Protein AF-A0A9Q0SCS4-F1 (afdb_monomer)

pLDDT: mean 92.38, std 8.48, range [36.38, 98.12]

Foldseek 3Di:
DDCLVCVVVDPDAEEAEDELAELCCVDPPVPDCVNCVVCPCVQCLVP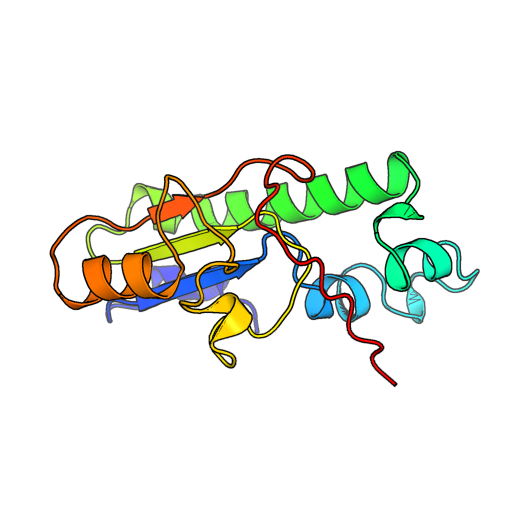VVSDDPVSLVVSVVSSVVVCVSCVCVLPPPPQYAYDYHQAAYHDQCPDCCQAPDPLHFDFPNDGNVRLVVCSVVVVDRHYGHYDHPPPTPSYDRDSDDPD

Radius of gyration: 15.81 Å; Cα contacts (8 Å, |Δi|>4): 208; chains: 1; bounding box: 38×36×40 Å

Organism: Salix viminalis (NCBI:txid40686)

Secondary structure (DSSP, 8-state):
--GGGTGGG--S--EEEEEEEEHHHIIIIIS-TTT-TT-TTHHHHH-GGG--HHHHHHHHHHHHHHHHHHHHHHHH-SS-EEEEEEEEES-TTS-HHHHTSTTS-EETTEEHHHHHHHHHTTSS--EEE--STT--TT---------

Mean predicted aligned error: 3.89 Å

Sequence (147 aa):
MFPQYFLNYMTTPFFILNTAYDVYQFHHALVPPSADMNGDWKGCKLSIASCTPQQLDILQGFRGDMLAALRSFLMDSTNGGMFINSCFGHCQSETQETWFSLGSPIIQDKTIAGAVGDWYFSRNISKLIDCAYPCDASCHNIIAQVS

Structure (mmCIF, N/CA/C/O backbone):
data_AF-A0A9Q0SCS4-F1
#
_entry.id   AF-A0A9Q0SCS4-F1
#
loop_
_atom_site.group_PDB
_atom_site.id
_atom_site.type_symbol
_atom_site.label_atom_id
_atom_site.label_alt_id
_atom_site.label_comp_id
_atom_site.label_asym_id
_atom_site.label_entity_id
_atom_site.label_seq_id
_atom_site.pdbx_PDB_ins_code
_atom_site.Cartn_x
_atom_site.Cartn_y
_atom_site.Cartn_z
_atom_site.occupancy
_atom_site.B_iso_or_equiv
_atom_site.auth_seq_id
_atom_site.auth_comp_id
_atom_site.auth_asym_id
_atom_site.auth_atom_id
_atom_site.pdbx_PDB_model_num
ATOM 1 N N . MET A 1 1 ? 6.808 -17.697 6.133 1.00 74.81 1 MET A N 1
ATOM 2 C CA . MET A 1 1 ? 5.482 -17.938 6.749 1.00 74.81 1 MET A CA 1
ATOM 3 C C . MET A 1 1 ? 4.520 -16.912 6.171 1.00 74.81 1 MET A C 1
ATOM 5 O O . MET A 1 1 ? 4.964 -15.795 5.951 1.00 74.81 1 MET A O 1
ATOM 9 N N . PHE A 1 2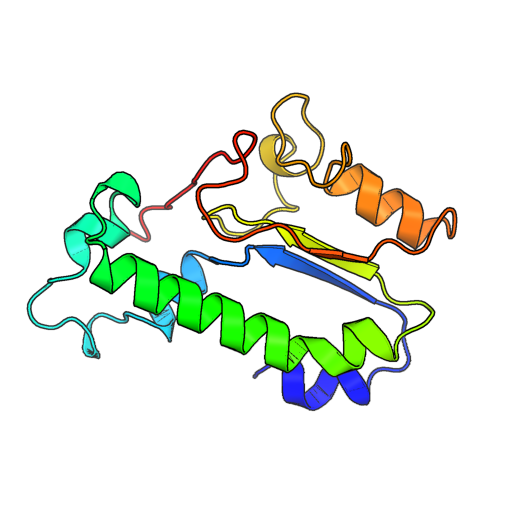 ? 3.268 -17.272 5.879 1.00 87.44 2 PHE A N 1
ATOM 10 C CA . PHE A 1 2 ? 2.346 -16.408 5.134 1.00 87.44 2 PHE A CA 1
ATOM 11 C C . PHE A 1 2 ? 1.048 -16.137 5.925 1.00 87.44 2 PHE A C 1
ATOM 13 O O . PHE A 1 2 ? 0.382 -17.113 6.289 1.00 87.44 2 PHE A O 1
ATOM 20 N N . PRO A 1 3 ? 0.682 -14.863 6.189 1.00 86.00 3 PRO A N 1
ATOM 21 C CA . PRO A 1 3 ? -0.472 -14.492 7.017 1.00 86.00 3 PRO A CA 1
ATOM 22 C C . PRO A 1 3 ? -1.789 -15.169 6.656 1.00 86.00 3 PRO A C 1
ATOM 24 O O . PRO A 1 3 ? -2.502 -15.624 7.549 1.00 86.00 3 PRO A O 1
ATOM 27 N N . GLN A 1 4 ? -2.093 -15.330 5.369 1.00 86.62 4 GLN A N 1
ATOM 28 C CA . GLN A 1 4 ? -3.366 -15.891 4.910 1.00 86.62 4 GLN A CA 1
ATOM 29 C C . GLN A 1 4 ? -3.695 -17.280 5.474 1.00 86.62 4 GLN A C 1
ATOM 31 O O . GLN A 1 4 ? -4.863 -17.649 5.532 1.00 86.62 4 GLN A O 1
ATOM 36 N N . TYR A 1 5 ? -2.695 -18.042 5.928 1.00 89.06 5 TYR A N 1
ATOM 37 C CA . TYR A 1 5 ? -2.914 -19.372 6.499 1.00 89.06 5 TYR A CA 1
ATOM 38 C C . TYR A 1 5 ? -3.186 -19.372 8.003 1.00 89.06 5 TYR A C 1
ATOM 40 O O . TYR A 1 5 ? -3.562 -20.412 8.537 1.00 89.06 5 TYR A O 1
ATOM 48 N N . PHE A 1 6 ? -2.992 -18.248 8.699 1.00 87.44 6 PHE A N 1
ATOM 49 C CA . PHE A 1 6 ? -3.180 -18.183 10.149 1.00 87.44 6 PHE A CA 1
ATOM 50 C C . PHE A 1 6 ? -4.032 -17.019 10.652 1.00 87.44 6 PHE A C 1
ATOM 52 O O . PHE A 1 6 ? -4.483 -17.076 11.794 1.00 87.44 6 PHE A O 1
ATOM 59 N N . LEU A 1 7 ? -4.330 -16.019 9.811 1.00 85.50 7 LEU A N 1
ATOM 60 C CA . LEU A 1 7 ? -5.216 -14.898 10.156 1.00 85.50 7 LEU A CA 1
ATOM 61 C C . LEU A 1 7 ? -6.551 -15.369 10.757 1.00 85.50 7 LEU A C 1
ATOM 63 O O . LEU A 1 7 ? -6.995 -14.813 11.755 1.00 85.50 7 LEU A O 1
ATOM 67 N N . ASN A 1 8 ? -7.142 -16.437 10.211 1.00 82.50 8 ASN A N 1
ATOM 68 C CA . ASN A 1 8 ? -8.433 -16.970 10.667 1.00 82.50 8 ASN A CA 1
ATOM 69 C C . ASN A 1 8 ? -8.374 -17.701 12.025 1.00 82.50 8 ASN A C 1
ATOM 71 O O . ASN A 1 8 ? -9.420 -17.979 12.603 1.00 82.50 8 ASN A O 1
ATOM 75 N N . TYR A 1 9 ? -7.182 -18.029 12.535 1.00 86.75 9 TYR A N 1
ATOM 76 C CA . TYR A 1 9 ? -7.011 -18.691 13.836 1.00 86.75 9 TYR A CA 1
ATOM 77 C C . TYR A 1 9 ? -6.624 -17.714 14.954 1.00 86.75 9 TYR A C 1
ATOM 79 O O . TYR A 1 9 ? -6.525 -18.115 16.114 1.00 86.75 9 TYR A O 1
ATOM 87 N N . MET A 1 10 ? -6.391 -16.440 14.630 1.00 86.38 10 MET A N 1
ATOM 88 C CA . MET A 1 10 ? -6.072 -15.422 15.624 1.00 86.38 10 MET A CA 1
ATOM 89 C C . MET A 1 10 ? -7.346 -14.900 16.291 1.00 86.38 10 MET A C 1
ATOM 91 O O . MET A 1 10 ? -8.275 -14.453 15.626 1.00 86.38 10 MET A O 1
ATOM 95 N N . THR A 1 11 ? -7.374 -14.937 17.623 1.00 88.25 11 THR A N 1
ATOM 96 C CA . THR A 1 11 ? -8.488 -14.422 18.436 1.00 88.25 11 THR A CA 1
ATOM 97 C C . THR A 1 11 ? -8.273 -12.978 18.881 1.00 88.25 11 THR A C 1
ATOM 99 O O . THR A 1 11 ? -9.238 -12.242 19.082 1.00 88.25 11 THR A O 1
ATOM 102 N N . THR A 1 12 ? -7.014 -12.561 19.031 1.00 92.00 12 THR A N 1
ATOM 103 C CA . THR A 1 12 ? -6.653 -11.179 19.349 1.00 92.00 12 THR A CA 1
ATOM 104 C C . THR A 1 12 ? -7.010 -10.275 18.167 1.00 92.00 12 THR A C 1
ATOM 106 O O . THR A 1 12 ? -6.597 -10.583 17.051 1.00 92.00 12 THR A O 1
ATOM 109 N N . PRO A 1 13 ? -7.726 -9.156 18.371 1.00 91.94 13 PRO A N 1
ATOM 110 C CA . PRO A 1 13 ? -7.952 -8.177 17.313 1.00 91.94 13 PRO A CA 1
ATOM 111 C C . PRO A 1 13 ? -6.625 -7.600 16.808 1.00 91.94 13 PRO A C 1
ATOM 113 O O . PRO A 1 13 ? -5.742 -7.278 17.602 1.00 91.94 13 PRO A O 1
ATOM 116 N N . PHE A 1 14 ? -6.490 -7.422 15.497 1.00 93.25 14 PHE A N 1
ATOM 117 C CA . PHE A 1 14 ? -5.300 -6.828 14.889 1.00 93.25 14 PHE A CA 1
ATOM 118 C C . PHE A 1 14 ? -5.668 -5.896 13.731 1.00 93.25 14 PHE A C 1
ATOM 120 O O . PHE A 1 14 ? -6.776 -5.941 13.188 1.00 93.25 14 PHE A O 1
ATOM 127 N N . PHE A 1 15 ? -4.712 -5.045 13.363 1.00 96.38 15 PHE A N 1
ATOM 128 C CA . PHE A 1 15 ? -4.819 -4.110 12.253 1.00 96.38 15 PHE A CA 1
ATOM 129 C C . PHE A 1 15 ? -3.859 -4.524 11.140 1.00 96.38 15 PHE A C 1
ATOM 131 O O . PHE A 1 15 ? -2.658 -4.652 11.376 1.00 96.38 15 PHE A O 1
ATOM 138 N N . ILE A 1 16 ? -4.375 -4.727 9.930 1.00 96.75 16 ILE A N 1
ATOM 139 C CA . ILE A 1 16 ? -3.556 -5.038 8.757 1.00 96.75 16 ILE A CA 1
ATOM 140 C C . ILE A 1 16 ? -3.157 -3.730 8.079 1.00 96.75 16 ILE A C 1
ATOM 142 O O . ILE A 1 16 ? -3.983 -3.073 7.453 1.00 96.75 16 ILE A O 1
ATOM 146 N N . LEU A 1 17 ? -1.883 -3.373 8.175 1.00 97.31 17 LEU A N 1
ATOM 147 C CA . LEU A 1 17 ? -1.291 -2.272 7.424 1.00 97.31 17 LEU A CA 1
ATOM 148 C C . LEU A 1 17 ? -0.347 -2.845 6.372 1.00 97.31 17 LEU A C 1
ATOM 150 O O . LEU A 1 17 ? 0.601 -3.540 6.729 1.00 97.31 17 LEU A O 1
ATOM 154 N N . ASN A 1 18 ? -0.595 -2.558 5.096 1.00 97.06 18 ASN A N 1
ATOM 155 C CA . ASN A 1 18 ? 0.305 -2.960 4.018 1.00 97.06 18 ASN A CA 1
ATOM 156 C C . ASN A 1 18 ? 0.079 -2.082 2.779 1.00 97.06 18 ASN A C 1
ATOM 158 O O . ASN A 1 18 ? -1.046 -1.674 2.502 1.00 97.06 18 ASN A O 1
ATOM 162 N N . THR A 1 19 ? 1.109 -1.856 1.973 1.00 96.62 19 THR A N 1
ATOM 163 C CA . THR A 1 19 ? 0.935 -1.359 0.600 1.00 96.62 19 THR A CA 1
ATOM 164 C C . THR A 1 19 ? 0.392 -2.486 -0.285 1.00 96.62 19 THR A C 1
ATOM 166 O O . THR A 1 19 ? 0.733 -3.650 -0.095 1.00 96.62 19 THR A O 1
ATOM 169 N N . ALA A 1 20 ? -0.434 -2.188 -1.286 1.00 97.25 20 ALA A N 1
ATOM 170 C CA . ALA A 1 20 ? -0.816 -3.193 -2.284 1.00 97.25 20 ALA A CA 1
ATOM 171 C C . ALA A 1 20 ? 0.374 -3.625 -3.165 1.00 97.25 20 ALA A C 1
ATOM 173 O O . ALA A 1 20 ? 0.355 -4.707 -3.751 1.00 97.25 20 ALA A O 1
ATOM 174 N N . TYR A 1 21 ? 1.402 -2.775 -3.242 1.00 96.81 21 TYR A N 1
ATOM 175 C CA . TYR A 1 21 ? 2.629 -2.987 -4.004 1.00 96.81 21 TYR A CA 1
ATOM 176 C C . TYR A 1 21 ? 3.848 -2.845 -3.083 1.00 96.81 21 TYR A C 1
ATOM 178 O O . TYR A 1 21 ? 4.651 -1.917 -3.209 1.00 96.81 21 TYR A O 1
ATOM 186 N N . ASP A 1 22 ? 3.969 -3.753 -2.111 1.00 95.81 22 ASP A N 1
ATOM 187 C CA . ASP A 1 22 ? 5.118 -3.776 -1.204 1.00 95.81 22 ASP A CA 1
ATOM 188 C C . ASP A 1 22 ? 6.413 -4.023 -1.979 1.00 95.81 22 ASP A C 1
ATOM 190 O O . ASP A 1 22 ? 6.579 -5.050 -2.642 1.00 95.81 22 ASP A O 1
ATOM 194 N N . VAL A 1 23 ? 7.338 -3.060 -1.917 1.00 94.25 23 VAL A N 1
ATOM 195 C CA . VAL A 1 23 ? 8.551 -3.102 -2.750 1.00 94.25 23 VAL A CA 1
ATOM 196 C C . VAL A 1 23 ? 9.491 -4.233 -2.341 1.00 94.25 23 VAL A C 1
ATOM 198 O O . VAL A 1 23 ? 10.213 -4.761 -3.187 1.00 94.25 23 VAL A O 1
ATOM 201 N N . TYR A 1 24 ? 9.449 -4.676 -1.080 1.00 93.69 24 TYR A N 1
ATOM 202 C CA . TYR A 1 24 ? 10.224 -5.833 -0.651 1.00 93.69 24 TYR A CA 1
ATOM 203 C C . TYR A 1 24 ? 9.666 -7.119 -1.272 1.00 93.69 24 TYR A C 1
ATOM 205 O O . TYR A 1 24 ? 10.429 -7.880 -1.873 1.00 93.69 24 TYR A O 1
ATOM 213 N N . GLN A 1 25 ? 8.347 -7.337 -1.207 1.00 95.06 25 GLN A N 1
ATOM 214 C CA . GLN A 1 25 ? 7.689 -8.467 -1.874 1.00 95.06 25 GLN A CA 1
ATOM 215 C C . GLN A 1 25 ? 7.867 -8.420 -3.394 1.00 95.06 25 GLN A C 1
ATOM 217 O O . GLN A 1 25 ? 8.185 -9.441 -4.003 1.00 95.06 25 GLN A O 1
ATOM 222 N N . PHE A 1 26 ? 7.739 -7.246 -4.010 1.00 94.88 26 PHE A N 1
ATOM 223 C CA . PHE A 1 26 ? 8.005 -7.063 -5.433 1.00 94.88 26 PHE A CA 1
ATOM 224 C C . PHE A 1 26 ? 9.433 -7.507 -5.796 1.00 94.88 26 PHE A C 1
ATOM 226 O O . PHE A 1 26 ? 9.616 -8.338 -6.688 1.00 94.88 26 PHE A O 1
ATOM 233 N N . HIS A 1 27 ? 10.449 -7.014 -5.083 1.00 93.50 27 HIS A N 1
ATOM 234 C CA . HIS A 1 27 ? 11.850 -7.282 -5.420 1.00 93.50 27 HIS A CA 1
ATOM 235 C C . HIS 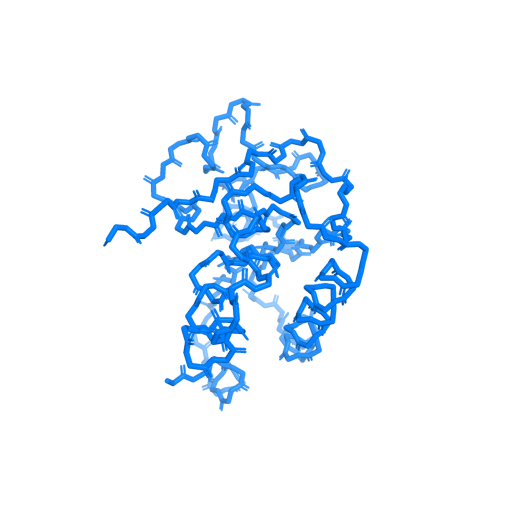A 1 27 ? 12.313 -8.704 -5.071 1.00 93.50 27 HIS A C 1
ATOM 237 O O . HIS A 1 27 ? 13.179 -9.235 -5.764 1.00 93.50 27 HIS A O 1
ATOM 243 N N . HIS A 1 28 ? 11.769 -9.324 -4.019 1.00 92.88 28 HIS A N 1
ATOM 244 C CA . HIS A 1 28 ? 12.299 -10.587 -3.483 1.00 92.88 28 HIS A CA 1
ATOM 245 C C . HIS A 1 28 ? 11.378 -11.790 -3.662 1.00 92.88 28 HIS A C 1
ATOM 247 O O . HIS A 1 28 ? 11.869 -12.917 -3.687 1.00 92.88 28 HIS A O 1
ATOM 253 N N . ALA A 1 29 ? 10.065 -11.581 -3.776 1.00 92.50 29 ALA A N 1
ATOM 254 C CA . ALA A 1 29 ? 9.107 -12.665 -3.976 1.00 92.50 29 ALA A CA 1
ATOM 255 C C . ALA A 1 29 ? 8.650 -12.748 -5.434 1.00 92.50 29 ALA A C 1
ATOM 257 O O . ALA A 1 29 ? 8.730 -13.819 -6.030 1.00 92.50 29 ALA A O 1
ATOM 258 N N . LEU A 1 30 ? 8.201 -11.629 -6.014 1.00 93.69 30 LEU A N 1
ATOM 259 C CA . LEU A 1 30 ? 7.652 -11.617 -7.371 1.00 93.69 30 LEU A CA 1
ATOM 260 C C . LEU A 1 30 ? 8.752 -11.660 -8.432 1.00 93.69 30 LEU A C 1
ATOM 262 O O . LEU A 1 30 ? 8.672 -12.435 -9.382 1.00 93.69 30 LEU A O 1
ATOM 266 N N . VAL A 1 31 ? 9.786 -10.835 -8.262 1.00 95.38 31 VAL A N 1
ATOM 267 C CA . VAL A 1 31 ? 10.862 -10.699 -9.244 1.00 95.38 31 VAL A CA 1
ATOM 268 C C . VAL A 1 31 ? 12.236 -10.844 -8.580 1.00 95.38 31 VAL A C 1
ATOM 270 O O . VAL A 1 31 ? 13.046 -9.919 -8.634 1.00 95.38 31 VAL A O 1
ATOM 273 N N . PRO A 1 32 ? 12.559 -11.982 -7.945 1.00 94.50 32 PRO A N 1
ATOM 274 C CA . PRO A 1 32 ? 13.916 -12.222 -7.465 1.00 94.50 32 PRO A CA 1
ATOM 275 C C . PRO A 1 32 ? 14.917 -12.290 -8.636 1.00 94.50 32 PRO A C 1
ATOM 277 O O . PRO A 1 32 ? 14.519 -12.557 -9.772 1.00 94.50 32 PRO A O 1
ATOM 280 N N . PRO A 1 33 ? 16.233 -12.133 -8.391 1.00 92.00 33 PRO A N 1
ATOM 281 C CA . PRO A 1 33 ? 17.254 -12.268 -9.436 1.00 92.00 33 PRO A CA 1
ATOM 282 C C . PRO A 1 33 ? 17.180 -13.590 -10.218 1.00 92.00 33 PRO A C 1
ATOM 284 O O . PRO A 1 33 ? 17.470 -13.623 -11.410 1.00 92.00 33 PRO A O 1
ATOM 287 N N . SER A 1 34 ? 16.744 -14.676 -9.572 1.00 94.31 34 SER A N 1
ATOM 288 C CA . SER A 1 34 ? 16.550 -15.984 -10.209 1.00 94.31 34 SER A CA 1
ATOM 289 C C . SER A 1 34 ? 15.384 -16.031 -11.205 1.00 94.31 34 SER A C 1
ATOM 291 O O . SER A 1 34 ? 15.389 -16.893 -12.078 1.00 94.31 34 SER A O 1
ATOM 293 N N . ALA A 1 35 ? 14.405 -15.128 -11.091 1.00 93.94 35 ALA A N 1
ATOM 294 C CA . ALA A 1 35 ? 13.260 -15.019 -11.999 1.00 93.94 35 ALA A CA 1
ATOM 295 C C . ALA A 1 35 ? 13.452 -13.944 -13.087 1.00 93.94 35 ALA A C 1
ATOM 297 O O . ALA A 1 35 ? 12.669 -13.883 -14.028 1.00 93.94 35 ALA A O 1
ATOM 298 N N . ASP A 1 36 ? 14.495 -13.116 -12.976 1.00 95.06 36 ASP A N 1
ATOM 299 C CA . ASP A 1 36 ? 14.794 -11.993 -13.873 1.00 95.06 36 ASP A CA 1
ATOM 300 C C . ASP A 1 36 ? 16.241 -12.066 -14.386 1.00 95.06 36 ASP A C 1
ATOM 302 O O . ASP A 1 36 ? 17.025 -11.123 -14.274 1.00 95.06 36 ASP A O 1
ATOM 306 N N . MET A 1 37 ? 16.621 -13.227 -14.930 1.00 93.31 37 MET A N 1
ATOM 307 C CA . MET A 1 37 ? 18.002 -13.492 -15.362 1.00 93.31 37 MET A CA 1
ATOM 308 C C . MET A 1 37 ? 18.477 -12.535 -16.469 1.00 93.31 37 MET A C 1
ATOM 310 O O . MET A 1 37 ? 19.654 -12.180 -16.513 1.00 93.31 37 MET A O 1
ATOM 314 N N . ASN A 1 38 ? 17.561 -12.087 -17.333 1.00 95.25 38 ASN A N 1
ATOM 315 C CA . ASN A 1 38 ? 17.853 -11.142 -18.415 1.00 95.25 38 ASN A CA 1
ATOM 316 C C . ASN A 1 38 ? 17.815 -9.675 -17.950 1.00 95.25 38 ASN A C 1
ATOM 318 O O . ASN A 1 38 ? 18.340 -8.796 -18.633 1.00 95.25 38 ASN A O 1
ATOM 322 N N . GLY A 1 39 ? 17.267 -9.401 -16.761 1.00 94.06 39 GLY A N 1
ATOM 323 C CA . GLY A 1 39 ? 17.159 -8.052 -16.215 1.00 94.06 39 GLY A CA 1
ATOM 324 C C . GLY A 1 39 ? 16.059 -7.203 -16.850 1.00 94.06 39 GLY A C 1
ATOM 325 O O . GLY A 1 39 ? 16.184 -5.977 -16.858 1.00 94.06 39 GLY A O 1
ATOM 326 N N . ASP A 1 40 ? 14.999 -7.829 -17.353 1.00 95.88 40 ASP A N 1
ATOM 327 C CA . ASP A 1 40 ? 13.854 -7.174 -17.990 1.00 95.88 40 ASP A CA 1
ATOM 328 C C . ASP A 1 40 ? 13.108 -6.256 -17.004 1.00 95.88 40 ASP A C 1
ATOM 330 O O . ASP A 1 40 ? 12.501 -5.256 -17.394 1.00 95.88 40 ASP A O 1
ATOM 334 N N . TRP A 1 41 ? 13.193 -6.543 -15.701 1.00 96.12 41 TRP A N 1
ATOM 335 C CA . TRP A 1 41 ? 12.547 -5.755 -14.650 1.00 96.12 41 TRP A CA 1
ATOM 336 C C . TRP A 1 41 ? 13.438 -4.694 -14.014 1.00 96.12 41 TRP A C 1
ATOM 338 O O . TRP A 1 41 ? 12.954 -3.931 -13.176 1.00 96.12 41 TRP A O 1
ATOM 348 N N . LYS A 1 42 ? 14.717 -4.592 -14.400 1.00 93.12 42 LYS A N 1
ATOM 349 C CA . LYS A 1 42 ? 15.654 -3.622 -13.805 1.00 93.12 42 LYS A CA 1
ATOM 350 C C . LYS A 1 42 ? 15.118 -2.195 -13.875 1.00 93.12 42 LYS A C 1
ATOM 352 O O . LYS A 1 42 ? 15.139 -1.500 -12.870 1.00 93.12 42 LYS A O 1
ATOM 357 N N . GLY A 1 43 ? 14.590 -1.776 -15.027 1.00 93.75 43 GLY A N 1
ATOM 358 C CA . GLY A 1 43 ? 14.003 -0.441 -15.183 1.00 93.75 43 GLY A CA 1
ATOM 359 C C . GLY A 1 43 ? 12.841 -0.201 -14.215 1.00 93.75 43 GLY A C 1
ATOM 360 O O . GLY A 1 43 ? 12.852 0.780 -13.477 1.00 93.75 43 GLY A O 1
ATOM 361 N N . CYS A 1 44 ? 11.897 -1.140 -14.165 1.00 94.88 44 CYS A N 1
ATOM 362 C CA . CYS A 1 44 ? 10.710 -1.086 -13.308 1.00 94.88 44 CYS A CA 1
ATOM 363 C C . CYS A 1 44 ? 11.062 -1.082 -11.805 1.00 94.88 44 CYS A C 1
ATOM 365 O O . CYS A 1 44 ? 10.499 -0.311 -11.035 1.00 94.88 44 CYS A O 1
ATOM 367 N N . LYS A 1 45 ? 12.063 -1.870 -11.387 1.00 92.69 45 LYS A N 1
ATOM 368 C CA . LYS A 1 45 ? 12.590 -1.890 -10.007 1.00 92.69 45 LYS A CA 1
ATOM 369 C C . LYS A 1 45 ? 13.379 -0.641 -9.613 1.00 92.69 45 LYS A C 1
ATOM 371 O O . LYS A 1 45 ? 13.628 -0.434 -8.434 1.00 92.69 45 LYS A O 1
ATOM 376 N N . LEU A 1 46 ? 13.840 0.156 -10.574 1.00 90.69 46 LEU A N 1
ATOM 377 C CA . LEU A 1 46 ? 14.503 1.436 -10.303 1.00 90.69 46 LEU A CA 1
ATOM 378 C C . LEU A 1 46 ? 13.496 2.587 -10.278 1.00 90.69 46 LEU A C 1
ATOM 380 O O . LEU A 1 46 ? 13.665 3.543 -9.527 1.00 90.69 46 LEU A O 1
ATOM 384 N N . SER A 1 47 ? 12.467 2.505 -11.120 1.00 91.69 47 SER A N 1
ATOM 385 C CA . SER A 1 47 ? 11.415 3.505 -11.252 1.00 91.69 47 SER A CA 1
ATOM 386 C C . SER A 1 47 ? 10.1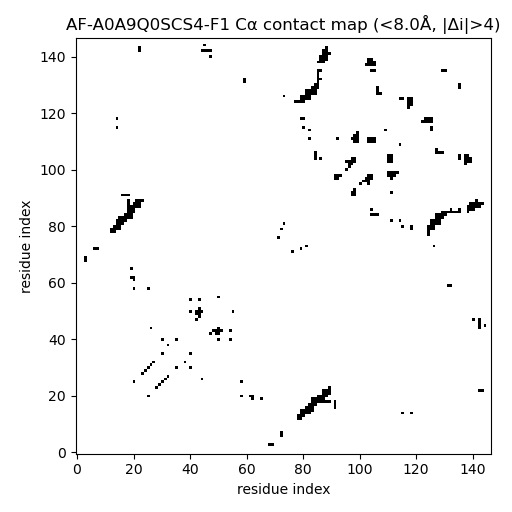34 2.847 -11.753 1.00 91.69 47 SER A C 1
ATOM 388 O O . SER A 1 47 ? 10.118 2.290 -12.851 1.00 91.69 47 SER A O 1
ATOM 390 N N . ILE A 1 48 ? 9.035 2.986 -11.004 1.00 92.62 48 ILE A N 1
ATOM 391 C CA . ILE A 1 48 ? 7.724 2.463 -11.420 1.00 92.62 48 ILE A CA 1
ATOM 392 C C . ILE A 1 48 ? 7.261 3.114 -12.729 1.00 92.62 48 ILE A C 1
ATOM 394 O O . ILE A 1 48 ? 6.605 2.477 -13.547 1.00 92.62 48 ILE A O 1
ATOM 398 N N . ALA A 1 49 ? 7.677 4.359 -12.987 1.00 91.69 49 ALA A N 1
ATOM 399 C CA . ALA A 1 49 ? 7.394 5.043 -14.247 1.00 91.69 49 ALA A CA 1
ATOM 400 C C . ALA A 1 49 ? 8.064 4.377 -15.467 1.00 91.69 49 ALA A C 1
ATOM 402 O O . ALA A 1 49 ? 7.654 4.623 -16.597 1.00 91.69 49 ALA A O 1
ATOM 403 N N . SER A 1 50 ? 9.080 3.538 -15.247 1.00 94.81 50 SER A N 1
ATOM 404 C CA . SER A 1 50 ? 9.763 2.768 -16.290 1.00 94.81 50 SER A CA 1
ATOM 405 C C . SER A 1 50 ? 9.168 1.371 -16.491 1.00 94.81 50 SER A C 1
ATOM 407 O O . SER A 1 50 ? 9.668 0.623 -17.332 1.00 94.81 50 SER A O 1
ATOM 409 N N . CYS A 1 51 ? 8.146 0.985 -15.722 1.00 95.69 51 CYS A N 1
ATOM 410 C CA . CYS A 1 51 ? 7.465 -0.287 -15.924 1.00 95.69 51 CYS A CA 1
ATOM 411 C C . CYS A 1 51 ? 6.693 -0.274 -17.246 1.00 95.69 51 CYS A C 1
ATOM 413 O O . CYS A 1 51 ? 5.994 0.686 -17.576 1.00 95.69 51 CYS A O 1
ATOM 415 N N . THR A 1 52 ? 6.780 -1.366 -17.999 1.00 97.62 52 THR A N 1
ATOM 416 C CA . THR A 1 52 ? 5.927 -1.556 -19.176 1.00 97.62 52 THR A CA 1
ATOM 417 C C . THR A 1 52 ? 4.478 -1.823 -18.747 1.00 97.62 52 THR A C 1
ATOM 419 O O . THR A 1 52 ? 4.249 -2.289 -17.626 1.00 97.62 52 THR A O 1
ATOM 422 N N . PRO A 1 53 ? 3.480 -1.613 -19.627 1.00 97.44 53 PRO A N 1
ATOM 423 C CA . PRO A 1 53 ? 2.092 -1.971 -19.323 1.00 97.44 53 PRO A CA 1
ATOM 424 C C . PRO A 1 53 ? 1.938 -3.427 -18.861 1.00 97.44 53 PRO A C 1
ATOM 426 O O . PRO A 1 53 ? 1.247 -3.693 -17.888 1.00 97.44 53 PRO A O 1
ATOM 429 N N . GLN A 1 54 ? 2.674 -4.356 -19.477 1.00 97.88 54 GLN A N 1
ATOM 430 C CA . GLN A 1 54 ? 2.648 -5.769 -19.096 1.00 97.88 54 GLN A CA 1
ATOM 431 C C . GLN A 1 54 ? 3.233 -6.021 -17.695 1.00 97.88 54 GLN A C 1
ATOM 433 O O . GLN A 1 54 ? 2.723 -6.857 -16.954 1.00 97.88 54 GLN A O 1
ATOM 438 N N . GLN A 1 55 ? 4.293 -5.303 -17.310 1.00 97.44 55 GLN A N 1
ATOM 439 C CA . GLN A 1 55 ? 4.848 -5.383 -15.954 1.00 97.44 55 GLN A CA 1
ATOM 440 C C . GLN A 1 55 ? 3.866 -4.829 -14.920 1.00 97.44 55 GLN A C 1
ATOM 442 O O . GLN A 1 55 ? 3.696 -5.424 -13.855 1.00 97.44 55 GLN A O 1
ATOM 447 N N . LEU A 1 56 ? 3.186 -3.727 -15.247 1.00 97.31 56 LEU A N 1
ATOM 448 C CA . LEU A 1 56 ? 2.134 -3.175 -14.399 1.00 97.31 56 LEU A CA 1
ATOM 449 C C . LEU A 1 56 ? 0.964 -4.152 -14.261 1.00 97.31 56 LEU A C 1
ATOM 451 O O . LEU A 1 56 ? 0.529 -4.376 -13.140 1.00 97.31 56 LEU A O 1
ATOM 455 N N . ASP A 1 57 ? 0.513 -4.800 -15.335 1.00 97.88 57 ASP A N 1
ATOM 456 C CA . ASP A 1 57 ? -0.563 -5.801 -15.270 1.00 97.88 57 ASP A CA 1
ATOM 457 C C . ASP A 1 57 ? -0.219 -6.966 -14.330 1.00 97.88 57 ASP A C 1
ATOM 459 O O . ASP A 1 57 ? -1.062 -7.418 -13.554 1.00 97.88 57 ASP A O 1
ATOM 463 N N . ILE A 1 58 ? 1.037 -7.421 -14.331 1.00 97.62 58 ILE A N 1
ATOM 464 C CA . ILE A 1 58 ? 1.514 -8.448 -13.393 1.00 97.62 58 ILE A CA 1
ATOM 465 C C . ILE A 1 58 ? 1.454 -7.935 -11.944 1.00 97.62 58 ILE A C 1
ATOM 467 O O . ILE A 1 58 ? 0.988 -8.650 -11.056 1.00 97.62 58 ILE A O 1
ATOM 471 N N . LEU A 1 59 ? 1.876 -6.691 -11.694 1.00 97.38 59 LEU A N 1
ATOM 472 C CA . LEU A 1 59 ? 1.791 -6.064 -10.369 1.00 97.38 59 LEU A CA 1
ATOM 473 C C . LEU A 1 59 ? 0.332 -5.876 -9.916 1.00 97.38 59 LEU A C 1
ATOM 475 O O . LEU A 1 59 ? 0.017 -6.075 -8.742 1.00 97.38 59 LEU A O 1
ATOM 479 N N . GLN A 1 60 ? -0.580 -5.566 -10.841 1.00 97.88 60 GLN A N 1
ATOM 480 C CA . GLN A 1 60 ? -2.020 -5.517 -10.570 1.00 97.88 60 GLN A CA 1
ATOM 481 C C . GLN A 1 60 ? -2.585 -6.897 -10.225 1.00 97.88 60 GLN A C 1
ATOM 483 O O . GLN A 1 60 ? -3.406 -7.015 -9.313 1.00 97.88 60 GLN A O 1
ATOM 488 N N . GLY A 1 61 ? -2.116 -7.945 -10.907 1.00 97.94 61 GLY A N 1
ATOM 489 C CA . GLY A 1 61 ? -2.423 -9.333 -10.566 1.00 97.94 61 GLY A CA 1
ATOM 490 C C . GLY A 1 61 ? -1.997 -9.674 -9.139 1.00 97.94 61 GLY A C 1
ATOM 491 O O . GLY A 1 61 ? -2.807 -10.177 -8.363 1.00 97.94 61 GLY A O 1
ATOM 492 N N . PHE A 1 62 ? -0.778 -9.289 -8.752 1.00 96.56 62 PHE A N 1
ATOM 493 C CA . PHE A 1 62 ? -0.262 -9.498 -7.395 1.00 96.56 62 PHE A CA 1
ATOM 494 C C . PHE A 1 62 ? -1.119 -8.802 -6.322 1.00 96.56 62 PHE A C 1
ATOM 496 O O . PHE A 1 62 ? -1.467 -9.413 -5.308 1.00 96.56 62 PHE A O 1
ATOM 503 N N . ARG A 1 63 ? -1.554 -7.557 -6.572 1.00 97.75 63 ARG A N 1
ATOM 504 C CA . ARG A 1 63 ? -2.553 -6.875 -5.728 1.00 97.75 63 ARG A CA 1
ATOM 505 C C . ARG A 1 63 ? -3.856 -7.675 -5.649 1.00 97.75 63 ARG A C 1
ATOM 507 O O . ARG A 1 63 ? -4.432 -7.802 -4.570 1.00 97.75 63 ARG A O 1
ATOM 514 N N . GLY A 1 64 ? -4.341 -8.188 -6.778 1.00 98.12 64 GLY A N 1
ATOM 515 C CA . GLY A 1 64 ? -5.546 -9.018 -6.840 1.00 98.12 64 GLY A CA 1
ATOM 516 C C . GLY A 1 64 ? -5.465 -10.238 -5.922 1.00 98.12 64 GLY A C 1
ATOM 517 O O . GLY A 1 64 ? -6.379 -10.461 -5.124 1.00 98.12 64 GLY A O 1
ATOM 518 N N . ASP A 1 65 ? -4.349 -10.965 -5.970 1.00 96.94 65 ASP A N 1
ATOM 519 C CA . ASP A 1 65 ? -4.104 -12.147 -5.137 1.00 96.94 65 ASP A CA 1
ATOM 520 C C . ASP A 1 65 ? -4.052 -11.803 -3.643 1.00 96.94 65 ASP A C 1
ATOM 522 O O . ASP A 1 65 ? -4.667 -12.489 -2.820 1.00 96.94 65 ASP A O 1
ATOM 526 N N . MET A 1 66 ? -3.387 -10.702 -3.277 1.00 96.62 66 MET A N 1
ATOM 527 C CA . MET A 1 66 ? -3.371 -10.202 -1.900 1.00 96.62 66 MET A CA 1
ATOM 528 C C . MET A 1 66 ? -4.788 -9.893 -1.397 1.00 96.62 66 MET A C 1
ATOM 530 O O . MET A 1 66 ? -5.175 -10.328 -0.311 1.00 96.62 66 MET A O 1
ATOM 534 N N . LEU A 1 67 ? -5.587 -9.165 -2.181 1.00 97.25 67 LEU A N 1
ATOM 535 C CA . LEU A 1 67 ? -6.957 -8.815 -1.797 1.00 97.25 67 LEU A CA 1
ATOM 536 C C . LEU A 1 67 ? -7.867 -10.043 -1.712 1.00 97.25 67 LEU A C 1
ATOM 538 O O . LEU A 1 67 ? -8.717 -10.114 -0.823 1.00 97.25 67 LEU A O 1
ATOM 542 N N . ALA A 1 68 ? -7.680 -11.027 -2.594 1.00 96.62 68 ALA A N 1
ATOM 543 C CA . ALA A 1 68 ? -8.387 -12.299 -2.519 1.00 96.62 68 ALA A CA 1
ATOM 544 C C . ALA A 1 68 ? -8.048 -13.049 -1.220 1.00 96.62 68 ALA A C 1
ATOM 546 O O . ALA A 1 68 ? -8.955 -13.519 -0.531 1.00 96.62 68 ALA A O 1
ATOM 547 N N . ALA A 1 69 ? -6.769 -13.087 -0.838 1.00 95.06 69 ALA A N 1
ATOM 548 C CA . ALA A 1 69 ? -6.309 -13.708 0.402 1.00 95.06 69 ALA A CA 1
ATOM 549 C C . ALA A 1 69 ? -6.819 -12.993 1.668 1.00 95.06 69 ALA A C 1
ATOM 551 O O . ALA A 1 69 ? -7.017 -13.627 2.703 1.00 95.06 69 ALA A O 1
ATOM 552 N N . LEU A 1 70 ? -7.071 -11.684 1.588 1.00 94.50 70 LEU A N 1
ATOM 553 C CA . LEU A 1 70 ? -7.611 -10.872 2.683 1.00 94.50 70 LEU A CA 1
ATOM 554 C C . LEU A 1 70 ? -9.147 -10.840 2.734 1.00 94.50 70 LEU A C 1
ATOM 556 O O . LEU A 1 70 ? -9.717 -10.279 3.673 1.00 94.50 70 LEU A O 1
ATOM 560 N N . ARG A 1 71 ? -9.835 -11.434 1.751 1.00 94.19 71 ARG A N 1
ATOM 561 C CA . ARG A 1 71 ? -11.290 -11.307 1.582 1.00 94.19 71 ARG A CA 1
ATOM 562 C C . ARG A 1 71 ? -12.085 -11.811 2.786 1.00 94.19 71 ARG A C 1
ATOM 564 O O . ARG A 1 71 ? -13.036 -11.140 3.178 1.00 94.19 71 ARG A O 1
ATOM 571 N N . SER A 1 72 ? -11.707 -12.946 3.379 1.00 91.81 72 SER A N 1
ATOM 572 C CA . SER A 1 72 ? -12.392 -13.466 4.574 1.00 91.81 72 SER A CA 1
ATOM 573 C C . SER A 1 72 ? -12.246 -12.502 5.747 1.00 91.81 72 SER A C 1
ATOM 575 O O . SER A 1 72 ? -13.233 -12.104 6.345 1.00 91.81 72 SER A O 1
ATOM 577 N N . PHE A 1 73 ? -11.037 -12.005 6.019 1.00 92.19 73 PHE A N 1
ATOM 578 C CA . PHE A 1 73 ? -10.827 -11.018 7.079 1.00 92.19 73 PHE A CA 1
ATOM 579 C C . PHE A 1 73 ? -11.619 -9.724 6.832 1.00 92.19 73 PHE A C 1
ATOM 581 O O . PHE A 1 73 ? -12.202 -9.155 7.760 1.00 92.19 73 PHE A O 1
ATOM 588 N N . LEU A 1 74 ? -11.672 -9.256 5.582 1.00 92.50 74 LEU A N 1
ATOM 589 C CA . LEU A 1 74 ? -12.439 -8.071 5.204 1.00 92.50 74 LEU A CA 1
ATOM 590 C C . LEU A 1 74 ? -13.937 -8.240 5.500 1.00 92.50 74 LEU A C 1
ATOM 592 O O . LEU A 1 74 ? -14.535 -7.317 6.054 1.00 92.50 74 LEU A O 1
ATOM 596 N N . MET A 1 75 ? -14.514 -9.401 5.186 1.00 91.19 75 MET A N 1
ATOM 597 C CA . MET A 1 75 ? -15.949 -9.664 5.342 1.00 91.19 75 MET A CA 1
ATOM 598 C C . MET A 1 75 ? -16.339 -10.110 6.757 1.00 91.19 75 MET A C 1
ATOM 600 O O . MET A 1 75 ? -17.351 -9.653 7.280 1.00 91.19 75 MET A O 1
ATOM 604 N N . ASP A 1 76 ? -15.524 -10.952 7.391 1.00 90.19 76 ASP A N 1
ATOM 605 C CA . ASP A 1 76 ? -15.922 -11.710 8.583 1.00 90.19 76 ASP A CA 1
ATOM 606 C C . ASP A 1 76 ? -15.426 -11.077 9.892 1.00 90.19 76 ASP A C 1
ATOM 608 O O . ASP A 1 76 ? -16.056 -11.226 10.939 1.00 90.19 76 ASP A O 1
ATOM 612 N N . SER A 1 77 ? -14.298 -10.354 9.873 1.00 90.75 77 SER A N 1
ATOM 613 C CA . SER A 1 77 ? -13.774 -9.725 11.093 1.00 90.75 77 SER A CA 1
ATOM 614 C C . SER A 1 77 ? -14.620 -8.512 11.489 1.00 90.75 77 SER A C 1
ATOM 616 O O . SER A 1 77 ? -14.750 -7.560 10.726 1.00 90.75 77 SER A O 1
ATOM 618 N N . THR A 1 78 ? -15.163 -8.490 12.701 1.00 89.25 78 THR A N 1
ATOM 619 C CA . THR A 1 78 ? -15.965 -7.354 13.195 1.00 89.25 78 THR A CA 1
ATOM 620 C C . THR A 1 78 ? -15.158 -6.355 14.022 1.00 89.25 78 THR A C 1
ATOM 622 O O . THR A 1 78 ? -15.596 -5.227 14.222 1.00 89.25 78 THR A O 1
ATOM 625 N N . ASN A 1 79 ? -13.974 -6.753 14.489 1.00 90.81 79 ASN A N 1
ATOM 626 C CA . ASN A 1 79 ? -13.122 -5.984 15.400 1.00 90.81 79 ASN A CA 1
ATOM 627 C C . ASN A 1 79 ? -11.716 -5.701 14.843 1.00 90.81 79 ASN A C 1
ATOM 629 O O . ASN A 1 79 ? -10.928 -5.017 15.491 1.00 90.81 79 ASN A O 1
ATOM 633 N N . GLY A 1 80 ? -11.379 -6.235 13.669 1.00 94.19 80 GLY A N 1
ATOM 634 C CA . GLY A 1 80 ? -10.114 -5.991 12.992 1.00 94.19 80 GLY A CA 1
ATOM 635 C C . GLY A 1 80 ? -10.145 -4.723 12.143 1.00 94.19 80 GLY A C 1
ATOM 636 O O . GLY A 1 80 ? -11.195 -4.311 11.645 1.00 94.19 80 GLY A O 1
ATOM 637 N N . GLY A 1 81 ? -8.973 -4.123 11.962 1.00 96.44 81 GLY A N 1
ATOM 638 C CA . GLY A 1 81 ? -8.778 -2.974 11.082 1.00 96.44 81 GLY A CA 1
ATOM 639 C C . GLY A 1 81 ? -7.905 -3.318 9.879 1.00 96.44 81 GLY A C 1
ATOM 640 O O . GLY A 1 81 ? -7.210 -4.336 9.866 1.00 96.44 81 GLY A O 1
ATOM 641 N N . MET A 1 82 ? -7.960 -2.489 8.845 1.00 97.25 82 MET A N 1
ATOM 642 C CA . MET A 1 82 ? -7.196 -2.658 7.619 1.00 97.25 82 MET A CA 1
ATOM 643 C C . MET A 1 82 ? -6.942 -1.309 6.943 1.00 97.25 82 MET A C 1
ATOM 645 O O . MET A 1 82 ? -7.847 -0.484 6.844 1.00 97.25 82 MET A O 1
ATOM 649 N N . PHE A 1 83 ? -5.734 -1.118 6.426 1.00 97.94 83 PHE A N 1
ATOM 650 C CA . PHE A 1 83 ? -5.375 -0.006 5.555 1.00 97.94 83 PHE A CA 1
ATOM 651 C C . PHE A 1 83 ? -4.450 -0.517 4.449 1.00 97.94 83 PHE A C 1
ATOM 653 O O . PHE A 1 83 ? -3.268 -0.762 4.694 1.00 97.94 83 PHE A O 1
ATOM 660 N N . ILE A 1 84 ? -5.007 -0.705 3.249 1.00 98.06 84 ILE A N 1
ATOM 661 C CA . ILE A 1 84 ? -4.281 -1.141 2.053 1.00 98.06 84 ILE A CA 1
ATOM 662 C C . ILE A 1 84 ? -4.273 -0.010 1.025 1.00 98.06 84 ILE A C 1
ATOM 664 O O . ILE A 1 84 ? -5.269 0.191 0.336 1.00 98.06 84 ILE A O 1
ATOM 668 N N . ASN A 1 85 ? -3.170 0.731 0.922 1.00 97.12 85 ASN A N 1
ATOM 669 C CA . ASN A 1 85 ? -3.017 1.830 -0.048 1.00 97.12 85 ASN A CA 1
ATOM 670 C C . ASN A 1 85 ? -2.366 1.365 -1.355 1.00 97.12 85 ASN A C 1
ATOM 672 O O . ASN A 1 85 ? -1.726 0.312 -1.404 1.00 97.12 85 ASN A O 1
ATOM 676 N N . SER A 1 86 ? -2.521 2.156 -2.416 1.00 96.50 86 SER A N 1
ATOM 677 C CA . SER A 1 86 ? -2.001 1.845 -3.751 1.00 96.50 86 SER A CA 1
ATOM 678 C C . SER A 1 86 ? -0.571 2.335 -4.009 1.00 96.50 86 SER A C 1
ATOM 680 O O . SER A 1 86 ? -0.103 2.288 -5.148 1.00 96.50 86 SER A O 1
ATOM 682 N N . CYS A 1 87 ? 0.150 2.755 -2.965 1.00 95.56 87 CYS A N 1
ATOM 683 C CA . CYS A 1 87 ? 1.524 3.224 -3.088 1.00 95.56 87 CYS A CA 1
ATOM 684 C C . CYS A 1 87 ? 2.504 2.068 -3.304 1.00 95.56 87 CYS A C 1
ATOM 686 O O . CYS A 1 87 ? 2.326 0.970 -2.773 1.00 95.56 87 CYS A O 1
ATOM 688 N N . PHE A 1 88 ? 3.603 2.353 -3.997 1.00 95.19 88 PHE A N 1
ATOM 689 C CA . PHE A 1 88 ? 4.808 1.535 -3.922 1.00 95.19 88 PHE A CA 1
ATOM 690 C C . PHE A 1 88 ? 5.639 1.991 -2.726 1.00 95.19 88 PHE A C 1
ATOM 692 O O . PHE A 1 88 ? 6.102 3.128 -2.677 1.00 95.19 88 PHE A O 1
ATOM 699 N N . GLY A 1 89 ? 5.816 1.118 -1.742 1.00 93.3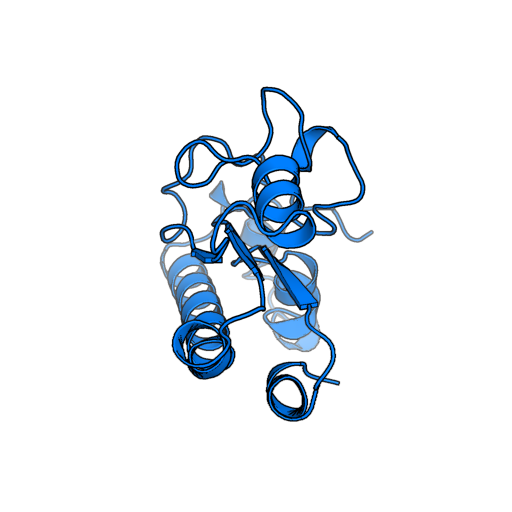1 89 GLY A N 1
ATOM 700 C CA . GLY A 1 89 ? 6.569 1.440 -0.533 1.00 93.31 89 GLY A CA 1
ATOM 701 C C . GLY A 1 89 ? 6.714 0.245 0.397 1.00 93.31 89 GLY A C 1
ATOM 702 O O . GLY A 1 89 ? 6.114 -0.803 0.164 1.00 93.31 89 GLY A O 1
ATOM 703 N N . HIS A 1 90 ? 7.522 0.417 1.439 1.00 92.81 90 HIS A N 1
ATOM 704 C CA . HIS A 1 90 ? 7.790 -0.571 2.484 1.00 92.81 90 HIS A CA 1
ATOM 705 C C . HIS A 1 90 ? 7.816 0.131 3.852 1.00 92.81 90 HIS A C 1
ATOM 707 O O . HIS A 1 90 ? 8.072 1.333 3.905 1.00 92.81 90 HIS A O 1
ATOM 713 N N . CYS A 1 91 ? 7.547 -0.593 4.943 1.00 89.81 91 CYS A N 1
ATOM 714 C CA . CYS A 1 91 ? 7.631 -0.077 6.321 1.00 89.81 91 CYS A CA 1
ATOM 715 C C . CYS A 1 91 ? 6.841 1.226 6.609 1.00 89.81 91 CYS A C 1
ATOM 717 O O . CYS A 1 91 ? 7.374 2.212 7.113 1.00 89.81 91 CYS A O 1
ATOM 719 N N . GLN A 1 92 ? 5.530 1.240 6.341 1.00 91.94 92 GLN A N 1
ATOM 720 C CA . GLN A 1 92 ? 4.724 2.477 6.356 1.00 91.94 92 GLN A CA 1
ATOM 721 C C . GLN A 1 92 ? 4.491 3.127 7.733 1.00 91.94 92 GLN A C 1
ATOM 723 O O . GLN A 1 92 ? 4.029 4.267 7.798 1.00 91.94 92 GLN A O 1
ATOM 728 N N . SER A 1 93 ? 4.759 2.419 8.830 1.00 93.06 93 SER A N 1
ATOM 729 C CA . SER A 1 93 ? 4.558 2.925 10.195 1.00 93.06 93 SER A CA 1
ATOM 730 C C . SER A 1 93 ? 5.816 3.523 10.828 1.00 93.06 93 SER A C 1
ATOM 732 O O . SER A 1 93 ? 5.744 4.004 11.955 1.00 93.06 93 SER A O 1
ATOM 734 N N . GLU A 1 94 ? 6.970 3.451 10.161 1.00 90.38 94 GLU A N 1
ATOM 735 C CA . GLU A 1 94 ? 8.256 3.824 10.769 1.00 90.38 94 GLU A CA 1
ATOM 736 C C . GLU A 1 94 ? 8.536 5.329 10.722 1.00 90.38 94 GLU A C 1
ATOM 738 O O . GLU A 1 94 ? 9.216 5.855 11.604 1.00 90.38 94 GLU A O 1
ATOM 743 N N . THR A 1 95 ? 8.002 6.038 9.725 1.00 91.00 95 THR A N 1
ATOM 744 C CA . THR A 1 95 ? 8.293 7.458 9.498 1.00 91.00 95 THR A CA 1
ATOM 745 C C . THR A 1 95 ? 7.023 8.303 9.539 1.00 91.00 95 THR A C 1
ATOM 747 O O . THR A 1 95 ? 5.929 7.845 9.203 1.00 91.00 95 THR A O 1
ATOM 750 N N . GLN A 1 96 ? 7.140 9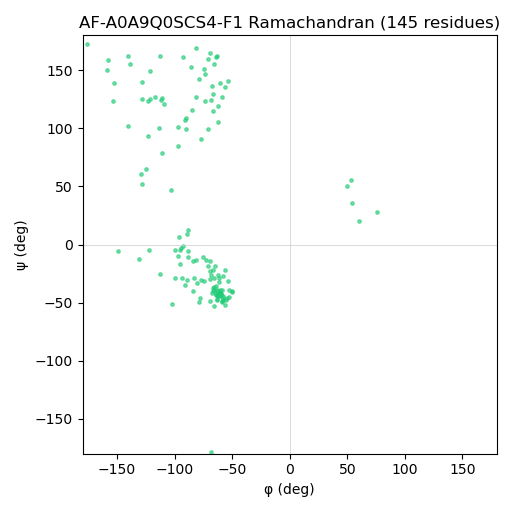.561 9.975 1.00 93.19 96 GLN A N 1
ATOM 751 C CA . GLN A 1 96 ? 5.978 10.456 10.044 1.00 93.19 96 GLN A CA 1
ATOM 752 C C . GLN A 1 96 ? 5.481 10.832 8.651 1.00 93.19 96 GLN A C 1
ATOM 754 O O . GLN A 1 96 ? 4.282 11.036 8.463 1.00 93.19 96 GLN A O 1
ATOM 759 N N . GLU A 1 97 ? 6.389 10.878 7.681 1.00 91.00 97 GLU A N 1
ATOM 760 C CA . GLU A 1 97 ? 6.139 11.162 6.277 1.00 91.00 97 GLU A CA 1
ATOM 761 C C . GLU A 1 97 ? 5.054 10.241 5.720 1.00 91.00 97 GLU A C 1
ATOM 763 O O . GLU A 1 97 ? 4.119 10.740 5.102 1.00 91.00 97 GLU A O 1
ATOM 768 N N . THR A 1 98 ? 5.113 8.937 6.009 1.00 92.88 98 THR A N 1
ATOM 769 C CA . THR A 1 98 ? 4.080 7.975 5.597 1.00 92.88 98 THR A CA 1
ATOM 770 C C . THR A 1 98 ? 2.957 7.822 6.620 1.00 92.88 98 THR A C 1
ATOM 772 O O . THR A 1 98 ? 1.827 7.541 6.237 1.00 92.88 98 THR A O 1
ATOM 775 N N . TRP A 1 99 ? 3.237 8.001 7.912 1.00 95.38 99 TRP A N 1
ATOM 776 C CA . TRP A 1 99 ? 2.282 7.700 8.979 1.00 95.38 99 TRP A CA 1
ATOM 777 C C . TRP A 1 99 ? 1.207 8.778 9.190 1.00 95.38 99 TRP A C 1
ATOM 779 O O . TRP A 1 99 ? 0.021 8.445 9.276 1.00 95.38 99 TRP A O 1
ATOM 789 N N . PHE A 1 100 ? 1.600 10.055 9.312 1.00 95.88 100 PHE A N 1
ATOM 790 C CA . PHE A 1 100 ? 0.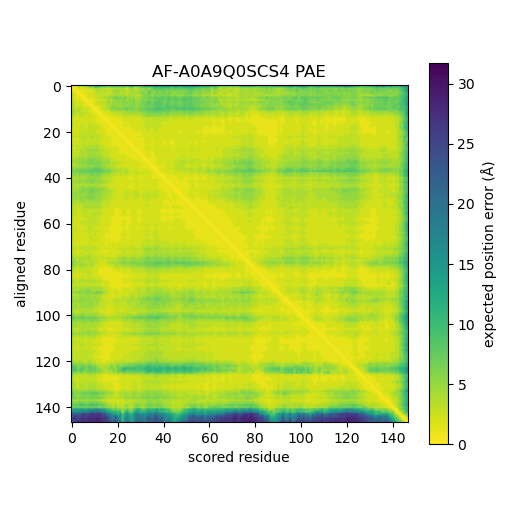698 11.125 9.781 1.00 95.88 100 PHE A CA 1
ATOM 791 C C . PHE A 1 100 ? 0.968 12.534 9.223 1.00 95.88 100 PHE A C 1
ATOM 793 O O . PHE A 1 100 ? 0.211 13.462 9.506 1.00 95.88 100 PHE A O 1
ATOM 800 N N . SER A 1 101 ? 2.035 12.741 8.452 1.00 93.75 101 SER A N 1
ATOM 801 C CA . SER A 1 101 ? 2.365 14.067 7.919 1.00 93.75 101 SER A CA 1
ATOM 802 C C . SER A 1 101 ? 1.288 14.601 6.957 1.00 93.75 101 SER A C 1
ATOM 804 O O . SER A 1 101 ? 0.500 13.834 6.403 1.00 93.75 101 SER A O 1
ATOM 806 N N . LEU A 1 102 ? 1.283 15.915 6.694 1.00 90.50 102 LEU A N 1
ATOM 807 C CA . LEU A 1 102 ? 0.367 16.541 5.722 1.00 90.50 102 LEU A CA 1
ATOM 808 C C . LEU A 1 102 ? 0.485 15.956 4.306 1.00 90.50 102 LEU A C 1
ATOM 810 O O . LEU A 1 102 ? -0.473 16.018 3.545 1.00 90.50 102 LEU A O 1
ATOM 814 N N . GLY A 1 103 ? 1.653 15.418 3.953 1.00 90.50 103 GLY A N 1
ATOM 815 C CA . GLY A 1 103 ? 1.886 14.758 2.673 1.00 90.50 103 GLY A CA 1
ATOM 816 C C . GLY A 1 103 ? 1.746 13.241 2.730 1.00 90.50 103 GLY A C 1
ATOM 817 O O . GLY A 1 103 ? 2.106 12.597 1.757 1.00 90.50 103 GLY A O 1
ATOM 818 N N . SER A 1 104 ? 1.308 12.653 3.845 1.00 94.38 104 SER A N 1
ATOM 819 C CA . SER A 1 104 ? 1.207 11.194 3.958 1.00 94.38 104 SER A CA 1
ATOM 820 C C . SER A 1 104 ? 0.160 10.606 3.005 1.00 94.38 104 SER A C 1
ATOM 822 O O . SER A 1 104 ? -0.784 11.308 2.634 1.00 94.38 104 SER A O 1
ATOM 824 N N . PRO A 1 105 ? 0.296 9.321 2.624 1.00 95.19 105 PRO A N 1
ATOM 825 C CA . PRO A 1 105 ? -0.735 8.628 1.871 1.00 95.19 105 PRO A CA 1
ATOM 826 C C . PRO A 1 105 ? -2.082 8.647 2.596 1.00 95.19 105 PRO A C 1
ATOM 828 O O . PRO A 1 105 ? -2.153 8.366 3.800 1.00 95.19 105 PRO A O 1
ATOM 831 N N . ILE A 1 106 ? -3.149 8.934 1.855 1.00 96.19 106 ILE A N 1
ATOM 832 C CA . ILE A 1 106 ? -4.508 9.016 2.385 1.00 96.19 106 ILE A CA 1
ATOM 833 C C . ILE A 1 106 ? -5.483 8.155 1.589 1.00 96.19 106 ILE A C 1
ATOM 835 O O . ILE A 1 106 ? -5.487 8.151 0.367 1.00 96.19 106 ILE A O 1
ATOM 839 N N . ILE A 1 107 ? -6.389 7.483 2.299 1.00 97.19 107 ILE A N 1
ATOM 840 C CA . ILE A 1 107 ? -7.546 6.815 1.693 1.00 97.19 107 ILE A CA 1
ATOM 841 C C . ILE A 1 107 ? -8.799 7.408 2.320 1.00 97.19 107 ILE A C 1
ATOM 843 O O . ILE A 1 107 ? -8.929 7.396 3.543 1.00 97.19 107 ILE A O 1
ATOM 847 N N . GLN A 1 108 ? -9.726 7.907 1.496 1.00 94.56 108 GLN A N 1
ATOM 848 C CA . GLN A 1 108 ? -10.978 8.527 1.962 1.00 94.56 108 GLN A CA 1
ATOM 849 C C . GLN A 1 108 ? -10.727 9.591 3.051 1.00 94.56 108 GLN A C 1
ATOM 851 O O . GLN A 1 108 ? -11.305 9.534 4.136 1.00 94.56 108 GLN A O 1
ATOM 856 N N . ASP A 1 109 ? -9.801 10.516 2.773 1.00 93.25 109 ASP A N 1
ATOM 857 C CA . ASP A 1 109 ? -9.376 11.603 3.670 1.00 93.25 109 ASP A CA 1
ATOM 858 C C . ASP A 1 109 ? -8.786 11.148 5.020 1.00 93.25 109 ASP A C 1
ATOM 860 O O . ASP A 1 109 ? -8.724 11.922 5.979 1.00 93.25 109 ASP A O 1
ATOM 864 N N . LYS A 1 110 ? -8.320 9.895 5.117 1.00 96.06 110 LYS A N 1
ATOM 865 C CA . LYS A 1 110 ? -7.663 9.364 6.316 1.00 96.06 110 LYS A CA 1
ATOM 866 C C . LYS A 1 110 ? -6.220 8.971 6.060 1.00 96.06 110 LYS A C 1
ATOM 868 O O . LYS A 1 110 ? -5.938 8.142 5.200 1.00 96.06 110 LYS A O 1
ATOM 873 N N . THR A 1 111 ? -5.335 9.507 6.897 1.00 97.06 111 THR A N 1
ATOM 874 C CA . THR A 1 111 ? -3.955 9.031 7.045 1.00 97.06 111 THR A CA 1
ATOM 875 C C . THR A 1 111 ? -3.931 7.655 7.708 1.00 97.06 111 THR A C 1
ATOM 877 O O . THR A 1 111 ? -4.903 7.242 8.357 1.00 97.06 111 THR A O 1
ATOM 880 N N . ILE A 1 112 ? -2.792 6.966 7.621 1.00 97.44 112 ILE A N 1
ATOM 881 C CA . ILE A 1 112 ? -2.592 5.679 8.295 1.00 97.44 112 ILE A CA 1
ATOM 882 C C . ILE A 1 112 ? -2.808 5.826 9.808 1.00 97.44 112 ILE A C 1
ATOM 884 O O . ILE A 1 112 ? -3.572 5.065 10.404 1.00 97.44 112 ILE A O 1
ATOM 888 N N . ALA A 1 113 ? -2.198 6.840 10.429 1.00 97.50 113 ALA A N 1
ATOM 889 C CA . ALA A 1 113 ? -2.346 7.094 11.859 1.00 97.50 113 ALA A CA 1
ATOM 890 C C . ALA A 1 113 ? -3.798 7.369 12.265 1.00 97.50 113 ALA A C 1
ATOM 892 O O . ALA A 1 113 ? -4.246 6.896 13.310 1.00 97.50 113 ALA A O 1
ATOM 893 N N . GLY A 1 114 ? -4.545 8.107 11.439 1.00 97.31 114 GLY A N 1
ATOM 894 C CA . GLY A 1 114 ? -5.967 8.357 11.666 1.00 97.31 114 GLY A CA 1
ATOM 895 C C . GLY A 1 114 ? -6.781 7.066 11.612 1.00 97.31 114 GLY A C 1
ATOM 896 O O . GLY A 1 114 ? -7.556 6.780 12.524 1.00 97.31 114 GLY A O 1
ATOM 897 N N . ALA A 1 115 ? -6.551 6.243 10.586 1.00 97.62 115 ALA A N 1
ATOM 898 C CA . ALA A 1 115 ? -7.227 4.962 10.422 1.00 97.62 115 ALA A CA 1
ATOM 899 C C . ALA A 1 115 ? -6.927 3.987 11.574 1.00 97.62 115 ALA A C 1
ATOM 901 O O . ALA A 1 115 ? -7.850 3.347 12.088 1.00 97.62 115 ALA A O 1
ATOM 902 N N . VAL A 1 116 ? -5.667 3.895 12.009 1.00 97.62 116 VAL A N 1
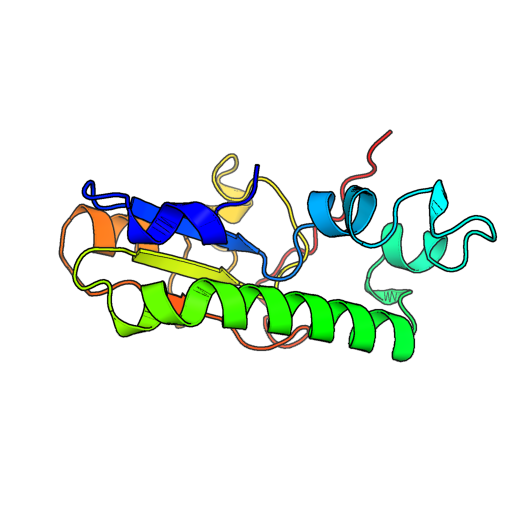ATOM 903 C CA . VAL A 1 116 ? -5.267 3.064 13.154 1.00 97.62 116 VAL A CA 1
ATOM 904 C C . VAL A 1 116 ? -5.837 3.614 14.457 1.00 97.62 116 VAL A C 1
ATOM 906 O O . VAL A 1 116 ? -6.334 2.840 15.271 1.00 97.62 116 VAL A O 1
ATOM 909 N N . GLY A 1 117 ? -5.824 4.934 14.655 1.00 97.19 117 GLY A N 1
ATOM 910 C CA . GLY A 1 117 ? -6.400 5.573 15.836 1.00 97.19 117 GLY A CA 1
ATOM 911 C C . GLY A 1 117 ? -7.900 5.312 15.969 1.00 97.19 117 GLY A C 1
ATOM 912 O O . GLY A 1 117 ? -8.371 4.967 17.052 1.00 97.19 117 GLY A O 1
ATOM 913 N N . ASP A 1 118 ? -8.651 5.414 14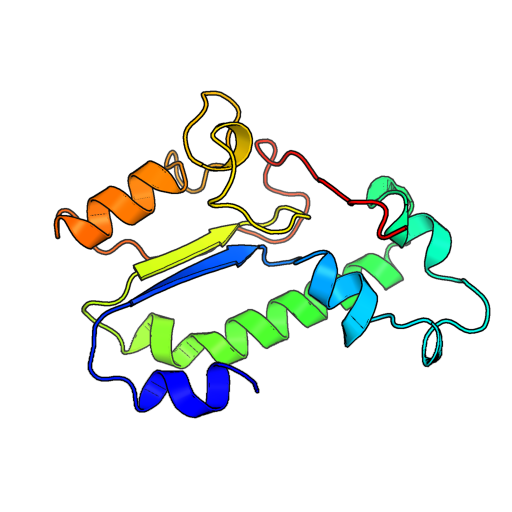.874 1.00 96.62 118 ASP A N 1
ATOM 914 C CA . ASP A 1 118 ? -10.088 5.129 14.881 1.00 96.62 118 ASP A CA 1
ATOM 915 C C . ASP A 1 118 ? -10.397 3.671 15.221 1.00 96.62 118 ASP A C 1
ATOM 917 O O . ASP A 1 118 ? -11.333 3.414 15.980 1.00 96.62 118 ASP A O 1
ATOM 921 N N . TRP A 1 119 ? -9.593 2.732 14.715 1.00 97.06 119 TRP A N 1
ATOM 922 C CA . TRP A 1 119 ? -9.695 1.321 15.081 1.00 97.06 119 TRP A CA 1
ATOM 923 C C . TRP A 1 119 ? -9.345 1.089 16.555 1.00 97.06 119 TRP A C 1
ATOM 925 O O . TRP A 1 119 ? -10.145 0.525 17.299 1.00 97.06 119 TRP A O 1
ATOM 935 N N . TYR A 1 120 ? -8.183 1.575 16.999 1.00 96.19 120 TYR A N 1
ATOM 936 C CA . TYR A 1 120 ? -7.664 1.344 18.348 1.00 96.19 120 TYR A CA 1
ATOM 937 C C . TYR A 1 120 ? -8.600 1.893 19.431 1.00 96.19 120 TYR A C 1
ATOM 939 O O . TYR A 1 120 ? -8.860 1.232 20.435 1.00 96.19 120 TYR A O 1
ATOM 947 N N . PHE A 1 121 ? -9.162 3.085 19.212 1.00 96.38 121 PHE A N 1
ATOM 948 C CA . PHE A 1 121 ? -10.112 3.711 20.134 1.00 96.38 121 PHE A CA 1
ATOM 949 C C . PHE A 1 121 ? -11.576 3.328 19.868 1.00 96.38 121 PHE A C 1
ATOM 951 O O . PHE A 1 121 ? -12.465 3.925 20.473 1.00 96.38 121 PHE A O 1
ATOM 958 N N . SER A 1 122 ? -11.848 2.359 18.983 1.00 93.56 122 SER A N 1
ATOM 959 C CA . SER A 1 122 ? -13.206 1.897 18.643 1.00 93.56 122 SER A CA 1
ATOM 960 C C . SER A 1 122 ? -14.157 3.023 18.208 1.00 93.56 122 SER A C 1
ATOM 962 O O . SER A 1 122 ? -15.347 3.006 18.518 1.00 93.56 122 SER A O 1
ATOM 964 N N . ARG A 1 123 ? -13.635 4.029 17.496 1.00 92.06 123 ARG A N 1
ATOM 965 C CA . ARG A 1 123 ? -14.419 5.171 16.995 1.00 92.06 123 ARG A CA 1
ATOM 966 C C . ARG A 1 123 ? -15.175 4.827 15.716 1.00 92.06 123 ARG A C 1
ATOM 968 O O . ARG A 1 123 ? -16.252 5.367 15.487 1.00 92.06 123 ARG A O 1
ATOM 975 N N . ASN A 1 124 ? -14.602 3.962 14.876 1.00 87.69 124 ASN A N 1
ATOM 976 C CA . ASN A 1 124 ? -15.220 3.493 13.637 1.00 87.69 124 ASN A CA 1
ATOM 977 C C . ASN A 1 124 ? -14.609 2.155 13.175 1.00 87.69 124 ASN A C 1
ATOM 979 O O . ASN A 1 124 ? -13.468 1.837 13.512 1.00 87.69 124 ASN A O 1
ATOM 983 N N . ILE A 1 125 ? -15.339 1.408 12.342 1.00 84.44 125 ILE A N 1
ATOM 984 C CA . ILE A 1 125 ? -14.779 0.302 11.562 1.00 84.44 125 ILE A CA 1
ATOM 985 C C . ILE A 1 125 ? -13.807 0.904 10.546 1.00 84.44 125 ILE A C 1
ATOM 987 O O . ILE A 1 125 ? -14.197 1.649 9.650 1.00 84.44 125 ILE A O 1
ATOM 991 N N . SER A 1 126 ? -12.526 0.583 10.697 1.00 93.31 126 SER A N 1
ATOM 992 C CA . SER A 1 126 ? -11.453 1.145 9.881 1.00 93.31 126 SER A CA 1
ATOM 993 C C . SER A 1 126 ? -10.890 0.063 8.971 1.00 93.31 126 SER A C 1
ATOM 995 O O . SER A 1 126 ? -9.882 -0.558 9.290 1.00 93.31 126 SER A O 1
ATOM 997 N N . LYS A 1 127 ? -11.599 -0.228 7.875 1.00 96.00 127 LYS A N 1
ATOM 998 C CA . LYS A 1 127 ? -11.142 -1.140 6.817 1.00 96.00 127 LYS A CA 1
ATOM 999 C C . LYS A 1 127 ? -11.134 -0.403 5.485 1.00 96.00 127 LYS A C 1
ATOM 1001 O O . LYS A 1 127 ? -12.158 -0.308 4.815 1.00 96.00 127 LYS A O 1
ATOM 1006 N N . LEU A 1 128 ? -9.981 0.149 5.139 1.00 97.19 128 LEU A N 1
ATOM 1007 C CA . LEU A 1 128 ? -9.774 0.976 3.960 1.00 97.19 128 LEU A CA 1
ATOM 1008 C C . LEU A 1 128 ? -8.898 0.227 2.963 1.00 97.19 128 LEU A C 1
ATOM 1010 O O . LEU A 1 128 ? -7.812 -0.241 3.301 1.00 97.19 128 LEU A O 1
ATOM 1014 N N . ILE A 1 129 ? -9.394 0.105 1.738 1.00 97.94 129 ILE A N 1
ATOM 1015 C CA . ILE A 1 129 ? -8.667 -0.459 0.607 1.00 97.94 129 ILE A CA 1
ATOM 1016 C C . ILE A 1 129 ? -8.769 0.559 -0.514 1.00 97.94 129 ILE A C 1
ATOM 1018 O O . ILE A 1 129 ? -9.864 0.976 -0.890 1.00 97.94 129 ILE A O 1
ATOM 1022 N N . ASP A 1 130 ? -7.618 0.953 -1.020 1.00 97.44 130 ASP A N 1
ATOM 1023 C CA . ASP A 1 130 ? -7.489 1.931 -2.078 1.00 97.44 130 ASP A CA 1
ATOM 1024 C C . ASP A 1 130 ? -7.720 1.310 -3.463 1.00 97.44 130 ASP A C 1
ATOM 1026 O O . ASP A 1 130 ? -7.782 0.084 -3.632 1.00 97.44 130 ASP A O 1
ATOM 1030 N N . CYS A 1 131 ? -7.843 2.154 -4.481 1.00 96.75 131 CYS A N 1
ATOM 1031 C CA . CYS A 1 131 ? -7.940 1.739 -5.875 1.00 96.75 131 CYS A CA 1
ATOM 1032 C C . CYS A 1 131 ? -6.622 1.123 -6.398 1.00 96.75 131 CYS A C 1
ATOM 1034 O O . CYS A 1 131 ? -5.668 0.864 -5.666 1.00 96.75 131 CYS A O 1
ATOM 1036 N N . ALA A 1 132 ? -6.600 0.733 -7.671 1.00 97.38 132 ALA A N 1
ATOM 1037 C CA . ALA A 1 132 ? -5.386 0.242 -8.315 1.00 97.38 132 ALA A CA 1
ATOM 1038 C C . ALA A 1 132 ? -4.477 1.425 -8.700 1.00 97.38 132 ALA A C 1
ATOM 1040 O O . ALA A 1 132 ? -4.975 2.456 -9.152 1.00 97.38 132 ALA A O 1
ATOM 1041 N N . TYR A 1 133 ? -3.153 1.272 -8.571 1.00 95.62 133 TYR A N 1
ATOM 1042 C CA . TYR A 1 133 ? -2.190 2.258 -9.070 1.00 95.62 133 TYR A CA 1
ATOM 1043 C C . TYR A 1 133 ? -2.467 2.540 -10.560 1.00 95.62 133 TYR A C 1
ATOM 1045 O O . TYR A 1 133 ? -2.759 1.586 -11.287 1.00 95.62 133 TYR A O 1
ATOM 1053 N N . PRO A 1 134 ? -2.366 3.792 -11.046 1.00 93.38 134 PRO A N 1
ATOM 1054 C CA . PRO A 1 134 ? -1.810 4.985 -10.392 1.00 93.38 134 PRO A CA 1
ATOM 1055 C C . PRO A 1 134 ? -2.870 5.961 -9.857 1.00 93.38 134 PRO A C 1
ATOM 1057 O O . PRO A 1 134 ? -2.810 7.154 -10.144 1.00 93.38 134 PRO A O 1
ATOM 1060 N N . CYS A 1 135 ? -3.887 5.479 -9.143 1.00 92.94 135 CYS A N 1
ATOM 1061 C CA . CYS A 1 135 ? -5.010 6.341 -8.779 1.00 92.94 135 CYS A CA 1
ATOM 1062 C C . CYS A 1 135 ? -4.740 7.316 -7.615 1.00 92.94 135 CYS A C 1
ATOM 1064 O O . CYS A 1 135 ? -5.332 8.395 -7.596 1.00 92.94 135 CYS A O 1
ATOM 1066 N N . ASP A 1 136 ? -3.881 6.958 -6.656 1.00 92.88 136 ASP A N 1
ATOM 1067 C CA . ASP A 1 136 ? -3.651 7.765 -5.457 1.00 92.88 136 ASP A CA 1
ATOM 1068 C C . ASP A 1 136 ? -2.499 8.757 -5.663 1.00 92.88 136 ASP A C 1
ATOM 1070 O O . ASP A 1 136 ? -1.317 8.404 -5.691 1.00 92.88 136 ASP A O 1
ATOM 1074 N N . ALA A 1 137 ? -2.868 10.030 -5.802 1.00 92.19 137 ALA A N 1
ATOM 1075 C CA . ALA A 1 137 ? -1.932 11.135 -5.976 1.00 92.19 137 ALA A CA 1
ATOM 1076 C C . ALA A 1 137 ? -1.204 11.541 -4.680 1.00 92.19 137 ALA A C 1
ATOM 1078 O O . ALA A 1 137 ? -0.256 12.322 -4.745 1.00 92.19 137 ALA A O 1
ATOM 1079 N N . SER A 1 138 ? -1.628 11.040 -3.514 1.00 94.00 138 SER A N 1
ATOM 1080 C CA . SER A 1 138 ? -0.952 11.285 -2.232 1.00 94.00 138 SER A CA 1
ATOM 1081 C C . SER A 1 138 ? 0.259 10.373 -2.009 1.00 94.00 138 SER A C 1
ATOM 1083 O O . SER A 1 138 ? 1.087 10.629 -1.134 1.00 94.00 138 SER A O 1
ATOM 1085 N N . CYS A 1 139 ? 0.402 9.323 -2.820 1.00 91.94 139 CYS A N 1
ATOM 1086 C CA . CYS A 1 139 ? 1.495 8.373 -2.708 1.00 91.94 139 CYS A CA 1
ATOM 1087 C C . CYS A 1 139 ? 2.857 8.968 -3.075 1.00 91.94 139 CYS A C 1
ATOM 1089 O O . CYS A 1 139 ? 3.114 9.353 -4.218 1.00 91.94 139 CYS A O 1
ATOM 1091 N N . HIS A 1 140 ? 3.799 8.866 -2.138 1.00 86.75 140 HIS A N 1
ATOM 1092 C CA . HIS A 1 140 ? 5.230 8.965 -2.424 1.00 86.75 140 HIS A CA 1
ATOM 1093 C C . HIS A 1 140 ? 5.746 7.564 -2.732 1.00 86.75 140 HIS A C 1
ATOM 1095 O O . HIS A 1 140 ? 5.956 6.768 -1.821 1.00 86.75 140 HIS A O 1
ATOM 1101 N N . ASN A 1 141 ? 5.901 7.232 -4.015 1.00 85.50 141 ASN A N 1
ATOM 1102 C CA . ASN A 1 141 ? 6.373 5.908 -4.422 1.00 85.50 141 ASN A CA 1
ATOM 1103 C C . ASN A 1 141 ? 7.863 5.750 -4.078 1.00 85.50 141 ASN A C 1
ATOM 1105 O O . ASN A 1 141 ? 8.731 6.242 -4.801 1.00 85.50 141 ASN A O 1
ATOM 1109 N N . ILE A 1 142 ? 8.153 5.081 -2.962 1.00 79.88 142 ILE A N 1
ATOM 1110 C CA . ILE A 1 142 ? 9.505 4.865 -2.445 1.00 79.88 142 ILE A CA 1
ATOM 1111 C C . ILE A 1 142 ? 9.973 3.484 -2.889 1.00 79.88 142 ILE A C 1
ATOM 1113 O O . ILE A 1 142 ? 9.635 2.460 -2.297 1.00 79.88 142 ILE A O 1
ATOM 1117 N N . ILE A 1 143 ? 10.797 3.469 -3.929 1.00 72.19 143 ILE A N 1
ATOM 1118 C CA . ILE A 1 143 ? 11.466 2.264 -4.408 1.00 72.19 143 ILE A CA 1
ATOM 1119 C C . ILE A 1 143 ? 12.861 2.266 -3.793 1.00 72.19 143 ILE A C 1
ATOM 1121 O O . ILE A 1 143 ? 13.807 2.817 -4.354 1.00 72.19 143 ILE A O 1
ATOM 1125 N N . ALA A 1 144 ? 12.981 1.759 -2.567 1.00 61.69 144 ALA A N 1
ATOM 1126 C CA . ALA A 1 144 ? 14.283 1.679 -1.921 1.00 61.69 144 ALA A CA 1
ATOM 1127 C C . ALA A 1 144 ? 15.232 0.831 -2.789 1.00 61.69 144 ALA A C 1
ATOM 1129 O O . ALA A 1 144 ? 14.907 -0.298 -3.165 1.00 61.69 144 ALA A O 1
ATOM 1130 N N . GLN A 1 145 ? 16.409 1.381 -3.104 1.00 50.69 145 GLN A N 1
ATOM 1131 C CA . GLN A 1 145 ? 17.536 0.596 -3.600 1.00 50.69 145 GLN A CA 1
ATOM 1132 C C . GLN A 1 145 ? 17.896 -0.383 -2.486 1.00 50.69 145 GLN A C 1
ATOM 1134 O O . GLN A 1 145 ? 18.444 0.018 -1.461 1.00 50.69 145 GLN A O 1
ATOM 1139 N N . VAL A 1 146 ? 17.550 -1.653 -2.656 1.00 48.59 146 VAL A N 1
ATOM 1140 C CA . VAL A 1 146 ? 18.106 -2.702 -1.805 1.00 48.59 146 VAL A CA 1
ATOM 1141 C C . VAL A 1 146 ? 19.513 -2.932 -2.339 1.00 48.59 146 VAL A C 1
ATOM 1143 O O . VAL A 1 146 ? 19.694 -3.635 -3.330 1.00 48.59 146 VAL A O 1
ATOM 1146 N N . SER A 1 147 ? 20.459 -2.183 -1.770 1.00 36.38 147 SER A N 1
ATOM 1147 C CA . SER A 1 147 ? 21.898 -2.316 -2.008 1.00 36.38 147 SER A CA 1
ATOM 1148 C C . SER A 1 147 ? 22.396 -3.693 -1.603 1.00 36.38 147 SER A C 1
ATOM 1150 O O . SER A 1 147 ? 22.012 -4.110 -0.484 1.00 36.38 147 SER A O 1
#

Nearest PDB structures (foldseek):
  6zyf-assembly1_A  TM=7.781E-01  e=9.913E-03  Homo sapiens
  4uz1-assembly1_A  TM=6.936E-01  e=1.126E-02  Homo sapiens

InterPro domains:
  IPR004963 Pectinacetylesterase/NOTUM [PF03283] (1-140)
  IPR004963 Pectinacetylesterase/NOTUM [PTHR21562] (1-141)

Solvent-accessible surface area (backbone atoms only — not comparable to full-atom values): 8613 Å² total; per-residue (Å²): 139,65,64,74,81,46,61,90,75,57,83,72,74,53,68,50,76,46,44,52,41,31,43,60,52,45,51,62,66,73,47,23,70,88,74,37,79,87,46,84,53,53,52,31,66,69,34,70,90,57,40,50,73,70,56,47,52,52,52,53,49,53,32,49,53,52,52,60,59,43,42,60,57,69,73,69,47,89,74,46,28,32,42,33,40,45,30,36,26,69,74,58,81,80,43,56,60,45,19,65,39,97,69,20,39,59,56,94,93,30,33,51,48,54,41,50,48,29,35,76,70,68,73,46,90,25,71,45,72,49,67,67,68,90,66,64,85,43,44,73,67,46,63,75,81,87,123